Protein AF-A0A662JGZ4-F1 (afdb_monomer)

Sequence (66 aa):
MRDNKFLVKFMSSGGFGRGAGRGLGRRVGPPGDCICPRCGYRTAHMPGMPCRQQLCPRCGTPMMRA

Solvent-accessible surface area (backbone atoms only — not comparable to full-atom values): 4603 Å² total; per-residue (Å²): 136,84,85,82,93,78,75,85,86,79,87,81,89,83,76,90,74,76,84,85,72,88,79,77,80,83,72,78,58,71,84,37,39,18,26,22,90,87,80,66,53,72,41,81,50,51,86,98,49,61,34,63,78,41,60,34,93,88,76,67,44,57,16,35,68,95

Nearest PDB structures (foldseek):
  2ct7-assembly1_A  TM=4.598E-01  e=8.758E-01  Homo sapiens

Foldseek 3Di:
DDDDPDDDDDDDDDDPPPPPDDDDDPPPPDQAWFADPPPRDTHRRDPPDAQQNDADPVPRHRTHRD

pLDDT: mean 71.64, std 16.73, range [45.88, 91.88]

Radius of gyration: 27.92 Å; Cα contacts (8 Å, |Δi|>4): 69; chains: 1; bounding box: 73×46×27 Å

Mean predicted aligned error: 16.25 Å

Structure (mmCIF, N/CA/C/O backbone):
data_AF-A0A662JGZ4-F1
#
_entry.id   AF-A0A662JGZ4-F1
#
loop_
_atom_site.gro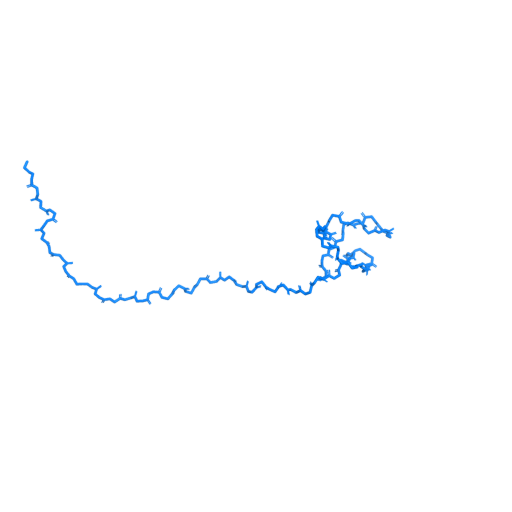up_PDB
_atom_site.id
_atom_site.type_symbol
_atom_site.label_atom_id
_atom_site.label_alt_id
_atom_site.label_comp_id
_atom_site.label_asym_id
_atom_site.label_entity_id
_atom_site.label_seq_id
_atom_site.pdbx_PDB_ins_code
_atom_site.Cartn_x
_atom_site.Cartn_y
_atom_site.Cartn_z
_atom_site.occupancy
_atom_site.B_iso_or_equiv
_atom_site.auth_seq_id
_atom_site.auth_comp_id
_atom_site.auth_asym_id
_atom_site.auth_atom_id
_atom_site.pdbx_PDB_model_num
ATOM 1 N N . MET A 1 1 ? 60.093 -36.160 17.365 1.00 51.09 1 MET A N 1
ATOM 2 C CA . MET A 1 1 ? 60.397 -36.631 15.996 1.00 51.09 1 MET A CA 1
ATOM 3 C C . MET A 1 1 ? 59.090 -36.593 15.205 1.00 51.09 1 MET A C 1
ATOM 5 O O . MET A 1 1 ? 58.215 -37.388 15.494 1.00 51.09 1 MET A O 1
ATOM 9 N N . ARG A 1 2 ? 58.771 -35.489 14.520 1.00 53.41 2 ARG A N 1
ATOM 10 C CA . ARG A 1 2 ? 59.038 -35.305 13.080 1.00 53.41 2 ARG A CA 1
ATOM 11 C C . ARG A 1 2 ? 58.368 -36.383 12.208 1.00 53.41 2 ARG A C 1
ATOM 13 O O . ARG A 1 2 ? 58.889 -37.478 12.075 1.00 53.41 2 ARG A O 1
ATOM 20 N N . ASP A 1 3 ? 57.219 -35.979 11.661 1.00 57.53 3 ASP A N 1
ATOM 21 C CA . ASP A 1 3 ? 56.798 -36.185 10.271 1.00 57.53 3 ASP A CA 1
ATOM 22 C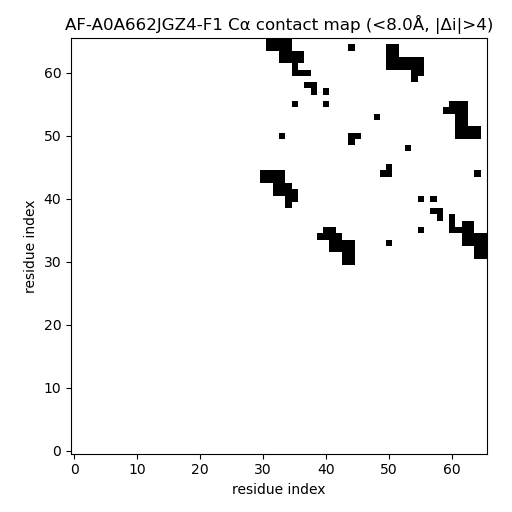 C . ASP A 1 3 ? 56.388 -37.593 9.814 1.00 57.53 3 ASP A C 1
ATOM 24 O O . ASP A 1 3 ? 57.215 -38.440 9.511 1.00 57.53 3 ASP A O 1
ATOM 28 N N . ASN A 1 4 ? 55.079 -37.790 9.601 1.00 53.88 4 ASN A N 1
ATOM 29 C CA . ASN A 1 4 ? 54.619 -38.678 8.525 1.00 53.88 4 ASN A CA 1
ATOM 30 C C . ASN A 1 4 ? 53.333 -38.181 7.836 1.00 53.88 4 ASN A C 1
ATOM 32 O O . ASN A 1 4 ? 52.480 -38.951 7.405 1.00 53.88 4 ASN A O 1
ATOM 36 N N . LYS A 1 5 ? 53.202 -36.852 7.699 1.00 57.12 5 LYS A N 1
ATOM 37 C CA . LYS A 1 5 ? 52.178 -36.192 6.861 1.00 57.12 5 LYS A CA 1
ATOM 38 C C . LYS A 1 5 ? 52.563 -36.198 5.369 1.00 57.12 5 LYS A C 1
ATOM 40 O O . LYS A 1 5 ? 52.037 -35.414 4.588 1.00 57.12 5 LYS A O 1
ATOM 45 N N . PHE A 1 6 ? 53.511 -37.053 4.988 1.00 50.44 6 PHE A N 1
ATOM 46 C CA . PHE A 1 6 ? 54.202 -37.011 3.706 1.00 50.44 6 PHE A CA 1
ATOM 47 C C . PHE A 1 6 ? 54.260 -38.402 3.070 1.00 50.44 6 PHE A C 1
ATOM 49 O O . PHE A 1 6 ? 55.329 -38.955 2.869 1.00 50.44 6 PHE A O 1
ATOM 56 N N . LEU A 1 7 ? 53.101 -38.986 2.758 1.00 58.91 7 LEU A N 1
ATOM 57 C CA . LEU A 1 7 ? 53.018 -40.085 1.792 1.00 58.91 7 LEU A CA 1
ATOM 58 C C . LEU A 1 7 ?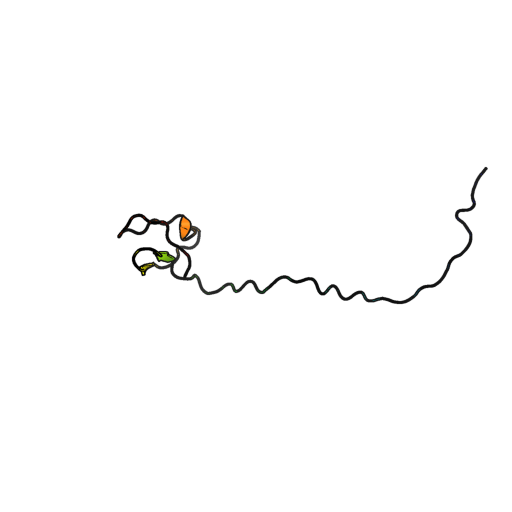 51.595 -40.190 1.221 1.00 58.91 7 LEU A C 1
ATOM 60 O O . LEU A 1 7 ? 50.740 -40.921 1.699 1.00 58.91 7 LEU A O 1
ATOM 64 N N . VAL A 1 8 ? 51.377 -39.435 0.147 1.00 55.91 8 VAL A N 1
ATOM 65 C CA . VAL A 1 8 ? 50.778 -39.961 -1.089 1.00 55.91 8 VAL A CA 1
ATOM 66 C C . VAL A 1 8 ? 49.402 -40.653 -0.986 1.00 55.91 8 VAL A C 1
ATOM 68 O O . VAL A 1 8 ? 49.273 -41.871 -0.969 1.00 55.91 8 VAL A O 1
ATOM 71 N N . LYS A 1 9 ? 48.319 -39.881 -1.121 1.00 48.31 9 LYS A N 1
ATOM 72 C CA . LYS A 1 9 ? 47.093 -40.415 -1.747 1.00 48.31 9 LYS A CA 1
ATOM 73 C C . LYS A 1 9 ? 46.571 -39.437 -2.789 1.00 48.31 9 LYS A C 1
ATOM 75 O O . LYS A 1 9 ? 45.541 -38.789 -2.647 1.00 48.31 9 LYS A O 1
ATOM 80 N N . PHE A 1 10 ? 47.407 -39.308 -3.813 1.00 52.56 10 PHE A N 1
ATOM 81 C CA . PHE A 1 10 ? 47.103 -38.731 -5.108 1.00 52.56 10 PHE A CA 1
ATOM 82 C C . PHE A 1 10 ? 45.807 -39.316 -5.698 1.00 52.56 10 PHE A C 1
ATOM 84 O O . PHE A 1 10 ? 45.522 -40.500 -5.528 1.00 52.56 10 PHE A O 1
ATOM 91 N N . MET A 1 11 ? 45.117 -38.458 -6.459 1.00 55.84 11 MET A N 1
ATOM 92 C CA . MET A 1 11 ? 44.074 -38.731 -7.459 1.00 55.84 11 MET A CA 1
ATOM 93 C C . MET A 1 11 ? 42.653 -39.027 -6.963 1.00 55.84 11 MET A C 1
ATOM 95 O O . MET A 1 11 ? 42.280 -40.152 -6.649 1.00 55.84 11 MET A O 1
ATOM 99 N N . SER A 1 12 ? 41.804 -38.002 -7.069 1.00 45.88 12 SER A N 1
ATOM 100 C CA . SER A 1 12 ? 40.429 -38.137 -7.567 1.00 45.88 12 SER A CA 1
ATOM 101 C C . SER A 1 12 ? 40.013 -36.828 -8.236 1.00 45.88 12 SER A C 1
ATOM 103 O O . SER A 1 12 ? 39.443 -35.925 -7.632 1.00 45.88 12 SER A O 1
ATOM 105 N N . SER A 1 13 ? 40.368 -36.713 -9.510 1.00 54.59 13 SER A N 1
ATOM 106 C CA . SER A 1 13 ? 39.702 -35.850 -10.476 1.00 54.59 13 SER A CA 1
ATOM 107 C C . SER A 1 13 ? 38.226 -36.252 -10.544 1.00 54.59 13 SER A C 1
ATOM 109 O O . SER A 1 13 ? 37.932 -37.421 -10.775 1.00 54.59 13 SER A O 1
ATOM 111 N N . GLY A 1 14 ? 37.302 -35.303 -10.401 1.00 53.78 14 GLY A N 1
ATOM 112 C CA . GLY A 1 14 ? 35.904 -35.532 -10.770 1.00 53.78 14 GLY A CA 1
ATOM 113 C C . GLY A 1 14 ? 34.901 -34.863 -9.848 1.00 53.78 14 GLY A C 1
ATOM 114 O O . GLY A 1 14 ? 34.650 -35.331 -8.745 1.00 53.78 14 GLY A O 1
ATOM 115 N N . GLY A 1 15 ? 34.268 -33.802 -10.345 1.00 49.56 15 GLY A N 1
ATOM 116 C CA . GLY A 1 15 ? 33.029 -33.303 -9.761 1.00 49.56 15 GLY A CA 1
ATOM 117 C C . GLY A 1 15 ? 32.884 -31.796 -9.836 1.00 49.56 15 GLY A C 1
ATOM 118 O O . GLY A 1 15 ? 32.966 -31.116 -8.820 1.00 49.56 15 GLY A O 1
ATOM 119 N N . PHE A 1 16 ? 32.578 -31.275 -11.025 1.00 52.75 16 PHE A N 1
ATOM 120 C CA . PHE A 1 16 ? 31.825 -30.028 -11.145 1.00 52.75 16 PHE A CA 1
ATOM 121 C C . PHE A 1 16 ? 30.458 -30.230 -10.469 1.00 52.75 16 PHE A C 1
ATOM 123 O O . PHE A 1 16 ? 29.471 -30.612 -11.100 1.00 52.75 16 PHE A O 1
ATOM 130 N N . GLY A 1 17 ? 30.412 -30.020 -9.154 1.00 50.22 17 GLY A N 1
ATOM 131 C CA . GLY A 1 17 ? 29.196 -29.978 -8.357 1.00 50.22 17 GLY A CA 1
ATOM 132 C C . GLY A 1 17 ? 28.447 -28.691 -8.662 1.00 50.22 17 GLY A C 1
ATOM 133 O O . GLY A 1 17 ? 28.647 -27.666 -8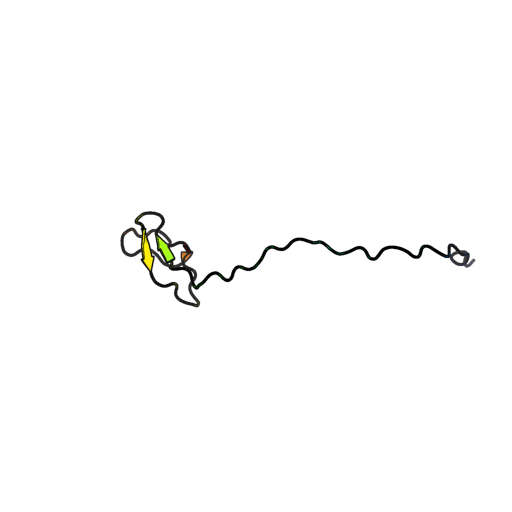.020 1.00 50.22 17 GLY A O 1
ATOM 134 N N . ARG A 1 18 ? 27.611 -28.756 -9.696 1.00 57.12 18 ARG A N 1
ATOM 135 C CA . ARG A 1 18 ? 26.642 -27.740 -10.105 1.00 57.12 18 ARG A CA 1
ATOM 136 C C . ARG A 1 18 ? 25.841 -27.306 -8.875 1.00 57.12 18 ARG A C 1
ATOM 138 O O . ARG A 1 18 ? 24.992 -28.055 -8.397 1.00 57.12 18 ARG A O 1
ATOM 145 N N . GLY A 1 19 ? 26.112 -26.103 -8.376 1.00 55.09 19 GLY A N 1
ATOM 146 C CA . GLY A 1 19 ? 25.337 -25.453 -7.322 1.00 55.09 19 GLY A CA 1
ATOM 147 C C . GLY A 1 19 ? 23.939 -25.092 -7.818 1.00 55.09 19 GLY A C 1
ATOM 148 O O . GLY A 1 19 ? 23.641 -23.933 -8.087 1.00 55.09 19 GLY A O 1
ATOM 149 N N . ALA A 1 20 ? 23.071 -26.092 -7.959 1.00 64.94 20 ALA A N 1
ATOM 150 C CA . ALA A 1 20 ? 21.637 -25.910 -8.101 1.00 64.94 20 ALA A CA 1
ATOM 151 C C . ALA A 1 20 ? 21.054 -25.599 -6.713 1.00 64.94 20 ALA A C 1
ATOM 153 O O . ALA A 1 20 ? 20.606 -26.486 -5.991 1.00 64.94 20 ALA A O 1
ATOM 154 N N . GLY A 1 21 ? 21.098 -24.321 -6.332 1.00 56.47 21 GLY A N 1
ATOM 155 C CA . GLY A 1 21 ? 20.663 -23.821 -5.027 1.00 56.47 21 GLY A CA 1
ATOM 156 C C . GLY A 1 21 ? 19.683 -22.655 -5.135 1.00 56.47 21 GLY A C 1
ATOM 157 O O . GLY A 1 21 ? 20.013 -21.537 -4.780 1.00 56.47 21 GLY A O 1
ATOM 158 N N . ARG A 1 22 ? 18.490 -22.938 -5.669 1.00 57.69 22 ARG A N 1
ATOM 159 C CA . ARG A 1 22 ? 17.176 -22.404 -5.254 1.00 57.69 22 ARG A CA 1
ATOM 160 C C . ARG A 1 22 ? 17.122 -20.970 -4.698 1.00 57.69 22 ARG A C 1
ATOM 162 O O . ARG A 1 22 ? 17.371 -20.738 -3.522 1.00 57.69 22 ARG A O 1
ATOM 169 N N . GLY A 1 23 ? 16.584 -20.051 -5.497 1.00 56.50 23 GLY A N 1
ATOM 170 C CA . GLY A 1 23 ? 16.211 -18.724 -5.008 1.00 56.50 23 GLY A CA 1
ATOM 171 C C . GLY A 1 23 ? 15.381 -17.910 -5.991 1.00 56.50 23 GLY A C 1
ATOM 172 O O . GLY A 1 23 ? 15.781 -16.814 -6.348 1.00 56.50 23 GLY A O 1
ATOM 173 N N . LEU A 1 24 ? 14.286 -18.506 -6.472 1.00 55.53 24 LEU A N 1
ATOM 174 C CA . LEU A 1 24 ? 13.010 -17.888 -6.862 1.00 55.53 24 LEU A CA 1
ATOM 175 C C . LEU A 1 24 ? 13.047 -16.391 -7.205 1.00 55.53 24 LEU A C 1
ATOM 177 O O . LEU A 1 24 ? 13.284 -15.543 -6.347 1.00 55.53 24 LEU A O 1
ATOM 181 N N . GLY A 1 25 ? 12.714 -16.098 -8.465 1.00 54.12 25 GLY A N 1
ATOM 182 C CA . GLY A 1 25 ? 12.654 -14.762 -9.033 1.00 54.12 25 GLY A CA 1
ATOM 183 C C . GLY A 1 25 ? 12.149 -13.716 -8.052 1.00 54.12 25 GLY A C 1
ATOM 184 O O . GLY A 1 25 ? 11.022 -13.783 -7.558 1.00 54.12 25 GLY A O 1
ATOM 185 N N . ARG A 1 26 ? 12.964 -12.680 -7.850 1.00 51.28 26 ARG A N 1
ATOM 186 C CA . ARG A 1 26 ? 12.421 -11.388 -7.468 1.00 51.28 26 ARG A CA 1
ATOM 187 C C . ARG A 1 26 ? 11.599 -10.930 -8.663 1.00 51.28 26 ARG A C 1
ATOM 189 O O . ARG A 1 26 ? 12.081 -10.192 -9.515 1.00 51.28 26 ARG A O 1
ATOM 196 N N . ARG A 1 27 ? 10.347 -11.394 -8.736 1.00 50.59 27 ARG A N 1
ATOM 197 C CA . ARG A 1 27 ? 9.291 -10.611 -9.354 1.00 50.59 27 ARG A CA 1
ATOM 198 C C . ARG A 1 27 ? 9.296 -9.319 -8.553 1.00 50.59 27 ARG A C 1
ATOM 200 O O . ARG A 1 27 ? 8.602 -9.187 -7.549 1.00 50.59 27 ARG A O 1
ATOM 207 N N . VAL A 1 28 ? 10.104 -8.365 -8.998 1.00 50.66 28 VAL A N 1
ATOM 208 C CA . VAL A 1 28 ? 9.734 -6.966 -8.911 1.00 50.66 28 VAL A CA 1
ATOM 209 C C . VAL A 1 28 ? 8.508 -6.889 -9.810 1.00 50.66 28 VAL A C 1
ATOM 211 O O . VAL A 1 28 ? 8.576 -6.505 -10.972 1.00 50.66 28 VAL A O 1
ATOM 214 N N . GLY A 1 29 ? 7.382 -7.398 -9.296 1.00 55.53 29 GLY A N 1
ATOM 215 C CA . GLY A 1 29 ? 6.092 -7.021 -9.821 1.00 55.53 29 GLY A CA 1
ATOM 216 C C . GLY A 1 29 ? 6.040 -5.495 -9.791 1.00 55.53 29 GLY A C 1
ATOM 217 O O . GLY A 1 29 ? 6.836 -4.877 -9.064 1.00 55.53 29 GLY A O 1
ATOM 218 N N . PRO A 1 30 ? 5.146 -4.882 -10.575 1.00 57.84 30 PRO A N 1
ATOM 219 C CA . PRO A 1 30 ? 4.962 -3.439 -10.556 1.00 57.84 30 PRO A CA 1
ATOM 220 C C . PRO A 1 30 ? 4.938 -2.897 -9.110 1.00 57.84 30 PRO A C 1
ATOM 222 O O . PRO A 1 30 ? 4.731 -3.670 -8.159 1.00 57.84 30 PRO A O 1
ATOM 225 N N . PRO A 1 31 ? 5.156 -1.591 -8.874 1.00 61.59 31 PRO A N 1
ATOM 226 C CA . PRO A 1 31 ? 4.657 -0.984 -7.646 1.00 61.59 31 PRO A CA 1
ATOM 227 C C . PRO A 1 31 ? 3.171 -1.344 -7.553 1.00 61.59 31 PRO A C 1
ATOM 229 O O . PRO A 1 31 ? 2.337 -0.753 -8.220 1.00 61.59 31 PRO A O 1
ATOM 232 N N . GLY A 1 32 ? 2.880 -2.440 -6.855 1.00 71.94 32 GLY A N 1
ATOM 233 C CA . GLY A 1 32 ? 1.549 -3.003 -6.802 1.00 71.94 32 GLY A CA 1
ATOM 234 C C . GLY A 1 32 ? 0.741 -2.009 -6.015 1.00 71.94 32 GLY A C 1
ATOM 235 O O . GLY A 1 32 ? 1.235 -1.524 -4.995 1.00 71.94 32 GLY A O 1
ATOM 236 N N . ASP A 1 33 ? -0.451 -1.681 -6.492 1.00 84.31 33 ASP A N 1
ATOM 237 C CA . ASP A 1 33 ? -1.350 -0.842 -5.722 1.00 84.31 33 ASP A CA 1
ATOM 238 C C . ASP A 1 33 ? -1.490 -1.428 -4.318 1.00 84.31 33 ASP A C 1
ATOM 240 O O . ASP A 1 33 ? -1.572 -2.646 -4.112 1.00 84.31 33 ASP A O 1
ATOM 244 N N . CYS A 1 34 ? -1.486 -0.553 -3.323 1.00 88.50 34 CYS A N 1
ATOM 245 C CA . CYS A 1 34 ? -1.851 -0.971 -1.994 1.00 88.50 34 CYS A CA 1
ATOM 246 C C . CYS A 1 34 ? -3.363 -1.203 -2.004 1.00 88.50 34 CYS A C 1
ATOM 248 O O . CYS A 1 34 ? -4.138 -0.288 -2.288 1.00 88.50 34 CYS A O 1
ATOM 250 N N . ILE A 1 35 ? -3.786 -2.425 -1.698 1.00 88.94 35 ILE A N 1
ATOM 251 C CA . ILE A 1 35 ? -5.183 -2.809 -1.559 1.00 88.94 35 ILE A CA 1
ATOM 252 C C . ILE A 1 35 ? -5.525 -3.034 -0.088 1.00 88.94 35 ILE A C 1
ATOM 254 O O . ILE A 1 35 ? -4.759 -3.611 0.685 1.00 88.94 35 ILE A O 1
ATOM 258 N N . CYS A 1 36 ? -6.696 -2.569 0.324 1.00 91.88 36 CYS A N 1
ATOM 259 C CA . CYS A 1 36 ? -7.232 -2.885 1.633 1.00 91.88 36 CYS A CA 1
ATOM 260 C C . CYS A 1 36 ? -7.899 -4.270 1.598 1.00 91.88 36 CYS A C 1
ATOM 262 O O . CYS A 1 36 ? -8.894 -4.428 0.887 1.00 91.88 36 CYS A O 1
ATOM 264 N N . PRO A 1 37 ? -7.447 -5.247 2.405 1.00 87.81 37 PRO A N 1
ATOM 265 C CA . PRO A 1 37 ? -8.050 -6.582 2.433 1.00 87.81 37 PRO A CA 1
ATOM 266 C C . PRO A 1 37 ? -9.459 -6.597 3.045 1.00 87.81 37 PRO A C 1
ATOM 268 O O . PRO A 1 37 ? -10.199 -7.553 2.855 1.00 87.81 37 PRO A O 1
ATOM 271 N N . ARG A 1 38 ? -9.845 -5.545 3.781 1.00 88.88 38 ARG A N 1
ATOM 272 C CA . ARG A 1 38 ? -11.154 -5.457 4.443 1.00 88.88 38 ARG A CA 1
ATOM 273 C C . ARG A 1 38 ? -12.242 -4.855 3.553 1.00 88.88 38 ARG A C 1
ATOM 275 O O . ARG A 1 38 ? -13.377 -5.301 3.613 1.00 88.88 38 ARG A O 1
ATOM 282 N N . CYS A 1 39 ? -11.924 -3.819 2.776 1.00 90.00 39 CYS A N 1
ATOM 283 C CA . CYS A 1 39 ? -12.921 -3.078 1.989 1.00 90.00 39 CYS A CA 1
ATOM 284 C C . CYS A 1 39 ? -12.626 -3.025 0.483 1.00 90.00 39 CYS A C 1
ATOM 286 O O . CYS A 1 39 ? -13.418 -2.459 -0.266 1.00 90.00 39 CYS A O 1
ATOM 288 N N . GLY A 1 40 ? -11.483 -3.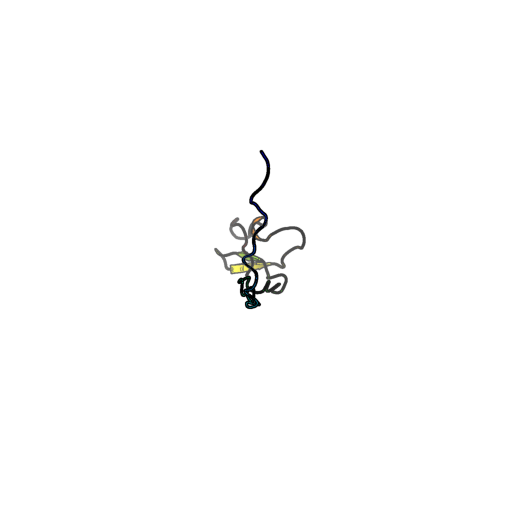553 0.034 1.00 87.00 40 GLY A N 1
ATOM 289 C CA . GLY A 1 40 ? -11.078 -3.549 -1.373 1.00 87.00 40 GLY A CA 1
ATOM 290 C C . GLY A 1 40 ? -10.578 -2.201 -1.904 1.00 87.00 40 GLY A C 1
ATOM 291 O O . GLY A 1 40 ? -10.345 -2.083 -3.102 1.00 87.00 40 GLY A O 1
ATOM 292 N N . TYR A 1 41 ? -10.405 -1.185 -1.048 1.00 88.81 41 TYR A N 1
ATOM 293 C CA . TYR A 1 41 ? -9.886 0.128 -1.457 1.00 88.81 41 TYR A CA 1
ATOM 294 C C . TYR A 1 41 ? -8.471 0.014 -2.029 1.00 88.81 41 TYR A C 1
ATOM 296 O O . TYR A 1 41 ? -7.609 -0.576 -1.380 1.00 88.81 41 TYR A O 1
ATOM 304 N N . ARG A 1 42 ? -8.234 0.598 -3.208 1.00 87.06 42 ARG A N 1
ATOM 305 C CA . ARG A 1 42 ? -6.945 0.578 -3.911 1.00 87.06 42 ARG A CA 1
ATOM 306 C C . ARG A 1 42 ? -6.342 1.975 -3.923 1.00 87.06 42 ARG A C 1
ATOM 308 O O . ARG A 1 42 ? -7.047 2.941 -4.195 1.00 87.06 42 ARG A O 1
ATOM 315 N N . THR A 1 43 ? -5.053 2.071 -3.639 1.00 86.62 43 THR A N 1
ATOM 316 C CA . THR A 1 43 ? -4.285 3.314 -3.743 1.00 86.62 43 THR A CA 1
ATOM 317 C C . THR A 1 43 ? -2.932 3.032 -4.370 1.00 86.62 43 THR A C 1
ATOM 319 O O . THR A 1 43 ? -2.377 1.948 -4.178 1.00 86.62 43 THR A O 1
ATOM 322 N N . ALA A 1 44 ? -2.378 4.020 -5.068 1.00 86.88 44 ALA A N 1
ATOM 323 C CA . ALA A 1 44 ? -1.030 3.921 -5.599 1.00 86.88 44 ALA A CA 1
ATOM 324 C C . ALA A 1 44 ? -0.035 3.704 -4.449 1.00 86.88 44 ALA A C 1
ATOM 326 O O . ALA A 1 44 ? -0.070 4.404 -3.431 1.00 86.88 44 ALA A O 1
ATOM 327 N N . HIS A 1 45 ? 0.849 2.720 -4.599 1.00 88.19 45 HIS A N 1
ATOM 328 C CA . HIS A 1 45 ? 1.900 2.484 -3.620 1.00 88.19 45 HIS A CA 1
ATOM 329 C C . HIS A 1 45 ? 2.928 3.615 -3.657 1.00 88.19 45 H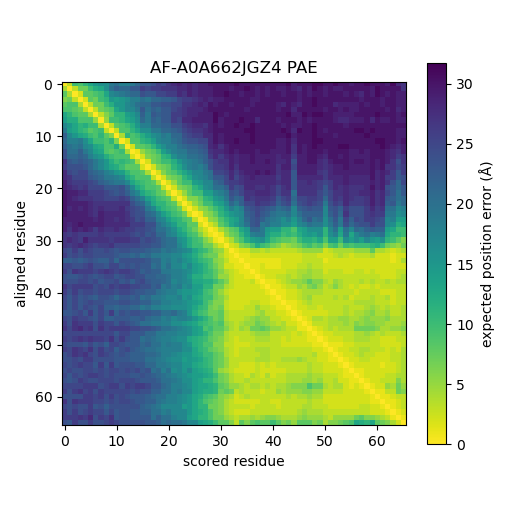IS A C 1
ATOM 331 O O . HIS A 1 45 ? 3.552 3.864 -4.688 1.00 88.19 45 HIS A O 1
ATOM 337 N N . MET A 1 46 ? 3.128 4.281 -2.519 1.00 81.38 46 MET A N 1
ATOM 338 C CA . MET A 1 46 ? 4.133 5.333 -2.405 1.00 81.38 46 MET A CA 1
ATOM 339 C C . MET A 1 46 ? 5.535 4.731 -2.226 1.00 81.38 46 MET A C 1
ATOM 341 O O . MET A 1 46 ? 5.753 3.958 -1.286 1.00 81.38 46 MET A O 1
ATOM 345 N N . PRO A 1 47 ? 6.513 5.087 -3.077 1.00 80.81 47 PRO A N 1
ATOM 346 C CA . PRO A 1 47 ? 7.895 4.672 -2.876 1.00 80.81 47 PRO A CA 1
ATOM 347 C C . PRO A 1 47 ? 8.421 5.225 -1.546 1.00 80.81 47 PRO A C 1
ATOM 349 O O . PRO A 1 47 ? 8.149 6.362 -1.177 1.00 80.81 47 PRO A O 1
ATOM 352 N N . GLY A 1 48 ? 9.155 4.397 -0.804 1.00 87.06 48 GLY A N 1
ATOM 353 C CA . GLY A 1 48 ? 9.653 4.747 0.531 1.00 87.06 48 GLY A CA 1
ATOM 354 C C . GLY A 1 48 ? 8.684 4.452 1.681 1.00 87.06 48 GLY A C 1
ATOM 355 O O . GLY A 1 48 ? 9.140 4.388 2.818 1.00 87.06 48 GLY A O 1
ATOM 356 N N . MET A 1 49 ? 7.397 4.173 1.414 1.00 84.50 49 MET A N 1
ATOM 357 C CA . MET A 1 49 ? 6.448 3.740 2.445 1.00 84.50 49 MET A CA 1
ATOM 358 C C . MET A 1 49 ? 5.785 2.397 2.078 1.00 84.50 49 MET A C 1
ATOM 360 O O . MET A 1 49 ? 4.988 2.331 1.142 1.00 84.50 49 MET A O 1
ATOM 364 N N . PRO A 1 50 ? 6.067 1.292 2.794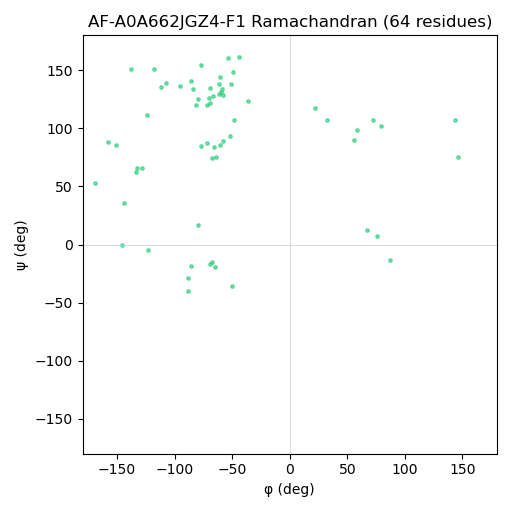 1.00 88.06 50 PRO A N 1
ATOM 365 C CA . PRO A 1 50 ? 5.416 0.009 2.534 1.00 88.06 50 PRO A CA 1
ATOM 366 C C . PRO A 1 50 ? 3.897 0.112 2.727 1.00 88.06 50 PRO A C 1
ATOM 368 O O . PRO A 1 50 ? 3.438 0.749 3.668 1.00 88.06 50 PRO A O 1
ATOM 371 N N . CYS A 1 51 ? 3.109 -0.600 1.909 1.00 88.88 51 CYS A N 1
ATOM 372 C CA . CYS A 1 51 ? 1.640 -0.604 2.019 1.00 88.88 51 CYS A CA 1
ATOM 373 C C . CYS A 1 51 ? 1.141 -0.883 3.446 1.00 88.88 51 CYS A C 1
ATOM 375 O O . CYS A 1 51 ? 0.182 -0.270 3.890 1.00 88.88 51 CYS A O 1
ATOM 377 N N . ARG A 1 52 ? 1.845 -1.745 4.194 1.00 88.25 52 ARG A N 1
ATOM 378 C CA . ARG A 1 52 ? 1.496 -2.103 5.579 1.00 88.25 52 ARG A CA 1
ATOM 379 C C . ARG A 1 52 ? 1.601 -0.949 6.580 1.00 88.25 52 ARG A C 1
ATOM 381 O O . ARG A 1 52 ? 1.026 -1.060 7.654 1.00 88.25 52 ARG A O 1
ATOM 388 N N . GLN A 1 53 ? 2.337 0.116 6.256 1.00 90.69 53 GLN A N 1
ATOM 389 C CA . GLN A 1 53 ? 2.396 1.336 7.068 1.00 90.69 53 GLN A CA 1
ATOM 390 C C . GLN A 1 53 ? 1.262 2.314 6.732 1.00 90.69 53 GLN A C 1
ATOM 392 O O . GLN A 1 53 ? 0.953 3.171 7.554 1.00 90.69 53 GLN A O 1
ATOM 397 N N . GLN A 1 54 ? 0.610 2.181 5.570 1.00 86.88 54 GLN A N 1
ATOM 398 C CA . GLN A 1 54 ? -0.568 2.981 5.244 1.00 86.88 54 GLN A CA 1
ATOM 399 C C . GLN A 1 54 ? -1.824 2.359 5.835 1.00 86.88 54 GLN A C 1
ATOM 401 O O . GLN A 1 54 ? -2.068 1.157 5.717 1.00 86.88 54 GLN A O 1
ATOM 406 N N . LEU A 1 55 ? -2.638 3.201 6.464 1.00 89.56 55 LEU A N 1
ATOM 407 C CA . LEU A 1 55 ? -3.951 2.835 6.973 1.00 89.56 55 LEU A CA 1
ATOM 408 C C . LEU A 1 55 ? -5.003 3.199 5.930 1.00 89.56 55 LEU A C 1
ATOM 410 O O . LEU A 1 55 ? -4.971 4.277 5.340 1.00 89.56 55 LEU A O 1
ATOM 414 N N . CYS A 1 56 ? -5.957 2.300 5.702 1.00 90.00 56 CYS A N 1
ATOM 415 C CA . CYS A 1 56 ? -7.042 2.567 4.771 1.00 90.00 56 CYS A CA 1
ATOM 416 C C . CYS A 1 56 ? -7.948 3.697 5.302 1.00 90.00 56 CYS A C 1
ATOM 418 O O . CYS A 1 56 ? -8.496 3.547 6.398 1.00 90.00 56 CYS A O 1
ATOM 420 N N . PRO A 1 57 ? -8.225 4.759 4.520 1.00 87.94 57 PRO A N 1
ATOM 421 C CA . PRO A 1 57 ? -9.074 5.870 4.964 1.00 87.94 57 PRO A CA 1
ATOM 422 C C . PRO A 1 57 ? -10.547 5.475 5.151 1.00 87.94 57 PRO A C 1
ATOM 424 O O . PRO A 1 57 ? -11.303 6.204 5.780 1.00 87.94 57 PRO A O 1
ATOM 427 N N . ARG A 1 58 ? -10.975 4.319 4.620 1.00 87.69 58 ARG A N 1
ATOM 428 C CA . ARG A 1 58 ? -12.361 3.837 4.744 1.00 87.69 58 ARG A CA 1
ATOM 429 C C . ARG A 1 58 ? -12.613 3.004 6.001 1.00 87.69 58 ARG A C 1
ATOM 431 O O . ARG A 1 58 ? -13.747 2.933 6.451 1.00 87.69 58 ARG A O 1
ATOM 438 N N . CYS A 1 59 ? -11.601 2.310 6.523 1.00 90.88 59 CYS A N 1
ATOM 439 C CA . CYS A 1 59 ? -11.797 1.312 7.585 1.00 90.88 59 CYS A CA 1
ATOM 440 C C . CYS A 1 59 ? -10.652 1.205 8.605 1.00 90.88 59 CYS A C 1
ATOM 442 O O . 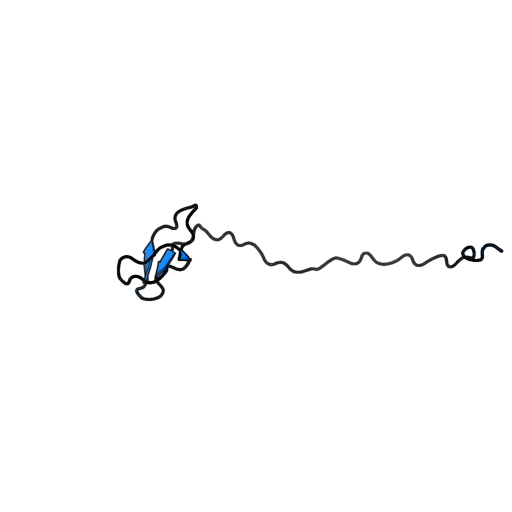CYS A 1 59 ? -10.711 0.344 9.482 1.00 90.88 59 CYS A O 1
ATOM 444 N N . GLY A 1 60 ? -9.585 2.000 8.465 1.00 89.00 60 GLY A N 1
ATOM 445 C CA . GLY A 1 60 ? -8.445 2.028 9.386 1.00 89.00 60 GLY A CA 1
ATOM 446 C C . GLY A 1 60 ? -7.588 0.759 9.403 1.00 89.00 60 GLY A C 1
ATOM 447 O O . GLY A 1 60 ? -6.785 0.576 10.307 1.00 89.00 60 GLY A O 1
ATOM 448 N N . THR A 1 61 ? -7.759 -0.156 8.445 1.00 90.00 61 THR A N 1
ATOM 449 C CA . THR A 1 61 ? -6.974 -1.405 8.385 1.00 90.00 61 THR A CA 1
ATOM 450 C C . THR A 1 61 ? -5.657 -1.163 7.639 1.00 90.00 61 THR A C 1
ATOM 452 O O . THR A 1 61 ? -5.688 -0.442 6.634 1.00 90.00 61 THR A O 1
ATOM 455 N N . PRO A 1 62 ? -4.521 -1.753 8.068 1.00 90.25 62 PRO A N 1
ATOM 456 C CA . PRO A 1 62 ? -3.265 -1.656 7.331 1.00 90.25 62 PRO A CA 1
ATOM 457 C C . PRO A 1 62 ? -3.429 -2.211 5.917 1.00 90.25 62 PRO A C 1
ATOM 459 O O . PRO A 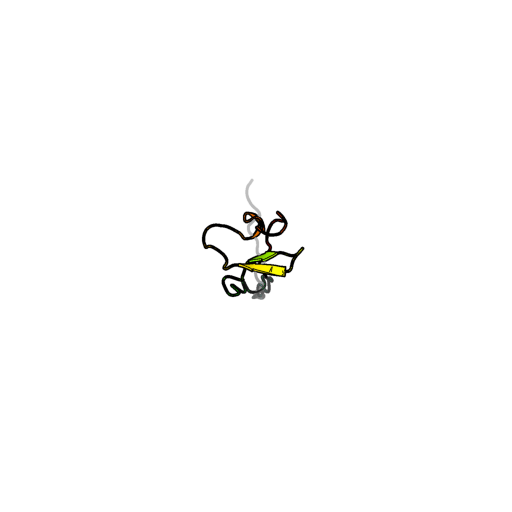1 62 ? -4.027 -3.273 5.709 1.00 90.25 62 PRO A O 1
ATOM 462 N N . MET A 1 63 ? -2.928 -1.467 4.936 1.00 91.06 63 MET A N 1
ATOM 463 C CA . MET A 1 63 ? -3.037 -1.852 3.536 1.00 91.06 63 MET A CA 1
ATOM 464 C C . MET A 1 63 ? -2.020 -2.946 3.198 1.00 91.06 63 MET A C 1
ATOM 466 O O . MET A 1 63 ? -0.972 -3.097 3.827 1.00 91.06 63 MET A O 1
ATOM 470 N N . MET A 1 64 ? -2.326 -3.741 2.182 1.00 84.62 64 MET A N 1
ATOM 471 C CA . MET A 1 64 ? -1.474 -4.821 1.701 1.00 84.62 64 MET A CA 1
ATOM 472 C C . MET A 1 64 ? -1.073 -4.535 0.258 1.00 84.62 64 MET A C 1
ATOM 474 O O . MET A 1 64 ? -1.798 -3.862 -0.462 1.00 84.62 64 MET A O 1
ATOM 478 N N . ARG A 1 65 ? 0.099 -5.005 -0.168 1.00 83.56 65 ARG A N 1
ATOM 479 C CA . ARG A 1 65 ? 0.460 -4.956 -1.589 1.00 83.56 65 ARG A CA 1
ATOM 480 C C . ARG A 1 65 ? -0.425 -5.964 -2.330 1.00 83.56 65 ARG A C 1
ATOM 482 O O . ARG A 1 65 ? -0.488 -7.107 -1.874 1.00 83.56 65 ARG A O 1
ATOM 489 N N . ALA A 1 66 ? -1.127 -5.522 -3.374 1.00 73.44 66 ALA A N 1
ATOM 490 C CA . ALA A 1 66 ? -1.924 -6.399 -4.232 1.00 73.44 66 ALA A CA 1
ATOM 491 C C . ALA A 1 66 ? -1.051 -7.400 -5.003 1.00 73.44 66 ALA A C 1
ATOM 493 O O . ALA A 1 66 ? 0.124 -7.061 -5.297 1.00 73.44 66 ALA A O 1
#

Secondary structure (DSSP, 8-state):
------S-----------------------SPPEE-TTT--EEPPPTTS-GGGSBPTTT-PBPEE-